Protein AF-A0A0L6WCE5-F1 (afdb_monomer_lite)

Foldseek 3Di:
DVVQVVVVVVLPPPDPPDDDDDFDDDVVWTFPWKFKFWAAFDADPLLWDWDQDPVPRDIDTFDDRGGAMWMWTATPVRWIKTKHQGRCQVSVVDKDQCVVVVVPVPDDPDPCRIGSMDIAGPVNCVVDDDGTDTPDTPTD

Sequence (140 aa):
MSVCMGLLREMYISTPETDRRVRLRHGKSLISDFGIAKGRATVQNQDKLAYFYLTDDTFKRGQDPNEHQWLYFTILSSMKMIFDVGMFTFNFCLYVNGQPYLENIYSVPFPLMSAPAFYVDTEMVRSTPKLTTTQGVLST

pLDDT: mean 74.95, std 10.62, range [48.19, 95.19]

Secondary structure (DSSP, 8-state):
-HHHHHHHHHHH---SSSS-----EETTEEEEEEEEEEEEE---GGG--EEEETTTTEEEE---GGGEEEEEEEETT--EEEEESSTTTTTTT-EEE-GGGGGG-TT-SS--SEEE-EEE-HHHHHHS---EEEEEEEE-

Radius of gyration: 16.93 Å; chains: 1; bounding box: 40×36×49 Å

Structure (mmCIF, N/CA/C/O backbone):
data_AF-A0A0L6WCE5-F1
#
_entry.id   AF-A0A0L6WCE5-F1
#
loop_
_atom_site.group_PDB
_atom_site.id
_atom_site.type_symbol
_atom_site.label_atom_id
_atom_site.label_alt_id
_atom_site.label_comp_id
_atom_site.label_asym_id
_atom_site.label_entity_id
_atom_site.label_seq_id
_atom_site.pdbx_PDB_ins_code
_atom_site.Cartn_x
_atom_site.Cartn_y
_atom_site.Cartn_z
_atom_site.occupancy
_atom_site.B_iso_or_equiv
_atom_site.auth_seq_id
_atom_site.auth_comp_id
_atom_site.auth_asym_id
_atom_site.auth_atom_id
_atom_site.pdbx_PDB_model_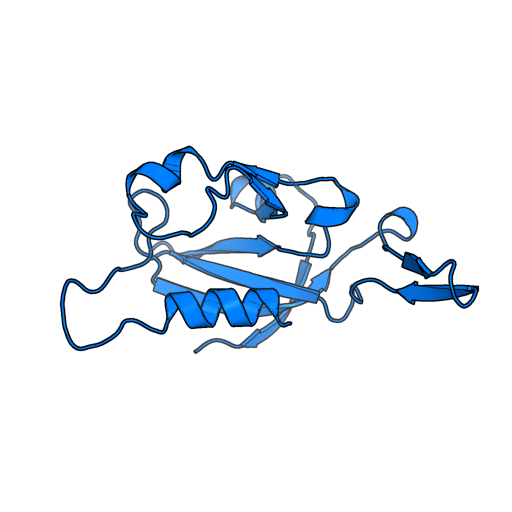num
ATOM 1 N N . MET A 1 1 ? 8.289 -1.724 -0.905 1.00 57.44 1 MET A N 1
ATOM 2 C CA . MET A 1 1 ? 8.826 -1.847 0.466 1.00 57.44 1 MET A CA 1
ATOM 3 C C . MET A 1 1 ? 8.913 -0.521 1.222 1.00 57.44 1 MET A C 1
ATOM 5 O O . MET A 1 1 ? 8.240 -0.410 2.236 1.00 57.44 1 MET A O 1
ATOM 9 N N . SER A 1 2 ? 9.666 0.490 0.767 1.00 65.12 2 SER A N 1
ATOM 10 C CA . SER A 1 2 ? 9.890 1.733 1.539 1.00 65.12 2 SER A CA 1
ATOM 11 C C . SER A 1 2 ? 8.617 2.525 1.876 1.00 65.12 2 SER A C 1
ATOM 13 O O . SER A 1 2 ? 8.498 3.008 2.995 1.00 65.12 2 SER A O 1
ATOM 15 N N . VAL A 1 3 ? 7.649 2.612 0.954 1.00 70.00 3 VAL A N 1
ATOM 16 C CA . VAL A 1 3 ? 6.405 3.384 1.158 1.00 70.00 3 VAL A CA 1
ATOM 17 C C . VAL A 1 3 ? 5.506 2.756 2.230 1.00 70.00 3 VAL A C 1
ATOM 19 O O . VAL A 1 3 ? 5.155 3.432 3.191 1.00 70.00 3 VAL A O 1
ATOM 22 N N . CYS A 1 4 ? 5.182 1.460 2.127 1.00 69.88 4 CYS A N 1
ATOM 23 C CA . CYS A 1 4 ? 4.352 0.781 3.133 1.00 69.88 4 CYS A CA 1
ATOM 24 C C . CYS A 1 4 ? 5.008 0.791 4.523 1.00 69.88 4 CYS A C 1
ATOM 26 O O . CYS A 1 4 ? 4.324 1.002 5.518 1.00 69.88 4 CYS A O 1
ATOM 28 N N . MET A 1 5 ? 6.333 0.605 4.589 1.00 70.19 5 MET A N 1
ATOM 29 C CA . MET A 1 5 ? 7.084 0.672 5.848 1.00 70.19 5 MET A CA 1
ATOM 30 C C . MET A 1 5 ? 7.102 2.084 6.439 1.00 70.19 5 MET A C 1
ATOM 32 O O . MET A 1 5 ? 6.958 2.230 7.648 1.00 70.19 5 MET A O 1
ATOM 36 N N . GLY A 1 6 ? 7.253 3.118 5.604 1.00 68.56 6 GLY A N 1
ATOM 37 C CA . GLY A 1 6 ? 7.165 4.512 6.037 1.00 68.56 6 GLY A CA 1
ATOM 38 C C . GLY A 1 6 ? 5.791 4.837 6.619 1.00 68.56 6 GLY A C 1
ATOM 39 O O . GLY A 1 6 ? 5.708 5.374 7.716 1.00 68.56 6 GLY A O 1
ATOM 40 N N . LEU A 1 7 ? 4.716 4.420 5.943 1.00 70.81 7 LEU A N 1
ATOM 41 C CA . LEU A 1 7 ? 3.347 4.620 6.425 1.00 70.81 7 LEU A CA 1
ATOM 42 C C . LEU A 1 7 ? 3.075 3.879 7.739 1.00 70.81 7 LEU A C 1
ATOM 44 O O . LEU A 1 7 ? 2.524 4.476 8.658 1.00 70.81 7 LEU A O 1
ATOM 48 N N . LEU A 1 8 ? 3.490 2.611 7.860 1.00 71.75 8 LEU A N 1
ATOM 49 C CA . LEU A 1 8 ? 3.364 1.891 9.129 1.00 71.75 8 LEU A CA 1
ATOM 50 C C . LEU A 1 8 ? 4.151 2.588 10.239 1.00 71.75 8 LEU A C 1
ATOM 52 O O . LEU A 1 8 ? 3.617 2.781 11.324 1.00 71.75 8 LEU A O 1
ATOM 56 N N . ARG A 1 9 ? 5.397 2.998 9.982 1.00 71.25 9 ARG A N 1
ATOM 57 C CA . ARG A 1 9 ? 6.215 3.706 10.972 1.00 71.25 9 ARG A CA 1
ATOM 58 C C . ARG A 1 9 ? 5.490 4.937 11.518 1.00 71.25 9 ARG A C 1
ATOM 60 O O . ARG A 1 9 ? 5.421 5.083 12.733 1.00 71.25 9 ARG A O 1
ATOM 67 N N . GLU A 1 10 ? 4.919 5.767 10.652 1.00 69.50 10 GLU A N 1
ATOM 68 C CA . GLU A 1 10 ? 4.147 6.940 11.085 1.00 69.50 10 GLU A CA 1
ATOM 69 C C . GLU A 1 10 ? 2.892 6.555 11.889 1.00 69.50 10 GLU A C 1
ATOM 71 O O . GLU A 1 10 ? 2.532 7.243 12.838 1.00 69.50 10 GLU A O 1
ATOM 76 N N . MET A 1 11 ? 2.246 5.425 11.578 1.00 69.56 11 MET A N 1
ATOM 77 C CA . MET A 1 11 ? 1.106 4.923 12.361 1.00 69.56 11 MET A CA 1
ATOM 78 C C . MET A 1 11 ? 1.504 4.398 13.751 1.00 69.56 11 MET A C 1
ATOM 80 O O . MET A 1 11 ? 0.697 4.473 14.677 1.00 69.56 11 MET A O 1
ATOM 84 N N . TYR A 1 12 ? 2.714 3.849 13.905 1.00 66.75 12 TYR A N 1
ATOM 85 C CA . TYR A 1 12 ? 3.182 3.241 15.159 1.00 66.75 12 TYR A CA 1
ATOM 86 C C . TYR A 1 12 ? 3.996 4.189 16.052 1.00 66.75 12 TYR A C 1
ATOM 88 O O . TYR A 1 12 ? 4.045 3.969 17.263 1.00 66.75 12 TYR A O 1
ATOM 96 N N . ILE A 1 13 ? 4.625 5.240 15.514 1.00 62.97 13 ILE A N 1
ATOM 97 C CA . ILE A 1 13 ? 5.341 6.242 16.320 1.00 62.97 13 ILE A CA 1
ATOM 98 C C . ILE A 1 13 ? 4.324 7.248 16.878 1.00 62.97 13 ILE A C 1
ATOM 100 O O . ILE A 1 13 ? 4.236 8.396 16.464 1.00 62.97 13 ILE A O 1
ATOM 104 N N . SER A 1 14 ? 3.537 6.810 17.860 1.00 52.78 14 SER A N 1
ATOM 105 C CA . SER A 1 14 ? 2.906 7.727 18.808 1.00 52.78 14 SER A CA 1
ATOM 106 C C . SER A 1 14 ? 3.955 8.107 19.854 1.00 52.78 14 SER A C 1
ATOM 108 O O . SER A 1 14 ? 4.365 7.252 20.643 1.00 52.78 14 SER A O 1
ATOM 110 N N . THR A 1 15 ? 4.428 9.353 19.860 1.00 51.91 15 THR A N 1
ATOM 111 C CA . THR A 1 15 ? 5.335 9.841 20.906 1.00 51.91 15 THR A CA 1
ATOM 112 C C . THR A 1 15 ? 4.629 9.804 22.273 1.00 51.91 15 THR A C 1
ATOM 114 O O . THR A 1 15 ? 3.465 10.189 22.375 1.00 51.91 15 THR A O 1
ATOM 117 N N . PRO A 1 16 ? 5.287 9.303 23.335 1.00 53.94 16 PRO A N 1
ATOM 118 C CA . PRO A 1 16 ? 4.633 9.048 24.620 1.00 53.94 16 PRO A CA 1
ATOM 119 C C . PRO A 1 16 ? 4.428 10.289 25.501 1.00 53.94 16 PRO A C 1
ATOM 121 O O . PRO A 1 16 ? 3.789 10.171 26.544 1.00 53.94 16 PRO A O 1
ATOM 124 N N . GLU A 1 17 ? 4.967 11.454 25.140 1.00 55.00 17 GLU A N 1
ATOM 125 C CA . GLU A 1 17 ? 5.156 12.526 26.126 1.00 55.00 17 GLU A CA 1
ATOM 126 C C . GLU A 1 17 ? 3.992 13.510 26.250 1.00 55.00 17 GLU A C 1
ATOM 128 O O . GLU A 1 17 ? 3.791 14.044 27.337 1.00 55.00 17 GLU A O 1
ATOM 133 N N . THR A 1 18 ? 3.154 13.692 25.230 1.00 53.69 18 THR A N 1
ATOM 134 C CA . THR A 1 18 ? 1.988 14.576 25.338 1.00 53.69 18 THR A CA 1
ATOM 135 C C . THR A 1 18 ? 0.886 14.182 24.355 1.00 53.69 18 THR A C 1
ATOM 137 O O . THR A 1 18 ? 1.063 14.182 23.146 1.00 53.69 18 THR A O 1
ATOM 140 N N . ASP A 1 19 ? -0.294 13.939 24.915 1.00 51.41 19 ASP A N 1
ATOM 141 C CA . ASP A 1 19 ? -1.596 14.061 24.261 1.00 51.41 19 ASP A CA 1
ATOM 142 C C . ASP A 1 19 ? -2.128 12.889 23.394 1.00 51.41 19 ASP A C 1
ATOM 144 O O . ASP A 1 19 ? -1.564 12.446 22.402 1.00 51.41 19 ASP A O 1
ATOM 148 N N . ARG A 1 20 ? -3.291 12.390 23.835 1.00 53.16 20 ARG A N 1
ATOM 149 C CA . ARG A 1 20 ? -4.288 11.540 23.156 1.00 53.16 20 ARG A CA 1
ATOM 150 C C . ARG A 1 20 ? -3.780 10.485 22.149 1.00 53.16 20 ARG A C 1
ATOM 152 O O . ARG A 1 20 ? -3.597 10.756 20.968 1.00 53.16 20 ARG A O 1
ATOM 159 N N . ARG A 1 21 ? -3.764 9.20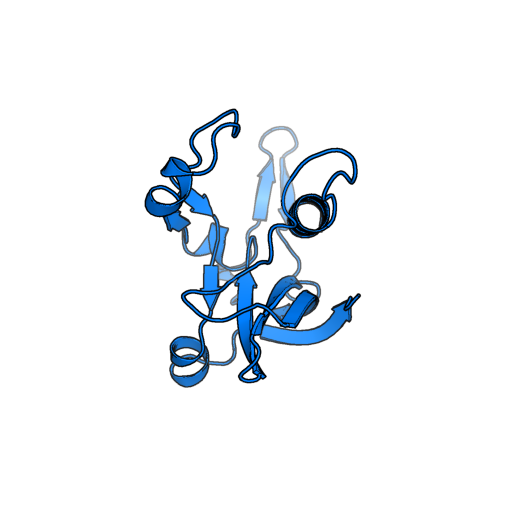6 22.568 1.00 55.50 21 ARG A N 1
ATOM 160 C CA . ARG A 1 21 ? -3.596 8.044 21.661 1.00 55.50 21 ARG A CA 1
ATOM 161 C C . ARG A 1 21 ? -4.599 8.103 20.500 1.00 55.50 21 ARG A C 1
ATOM 163 O O . ARG A 1 21 ? -5.784 7.802 20.680 1.00 55.50 21 ARG A O 1
ATOM 170 N N . VAL A 1 22 ? -4.118 8.451 19.310 1.00 61.94 22 VAL A N 1
ATOM 171 C CA . VAL A 1 22 ? -4.898 8.397 18.072 1.00 61.94 22 VAL A CA 1
ATOM 172 C C . VAL A 1 22 ? -5.123 6.925 17.739 1.00 61.94 22 VAL A C 1
ATOM 174 O O . VAL A 1 22 ? -4.186 6.173 17.492 1.00 61.94 22 VAL A O 1
ATOM 177 N N . ARG A 1 23 ? -6.382 6.480 17.782 1.00 69.81 23 ARG A N 1
ATOM 178 C CA . ARG A 1 23 ? -6.760 5.149 17.294 1.00 69.81 23 ARG A CA 1
ATOM 179 C C . ARG A 1 23 ? -7.196 5.273 15.847 1.00 69.81 23 ARG A C 1
ATOM 181 O O . ARG A 1 23 ? -8.088 6.071 15.562 1.00 69.81 23 ARG A O 1
ATOM 188 N N . LEU A 1 24 ? -6.622 4.453 14.972 1.00 75.06 24 LEU A N 1
ATOM 189 C CA . LEU A 1 24 ? -7.049 4.375 13.582 1.00 75.06 24 LEU A CA 1
ATOM 190 C C . LEU A 1 24 ? -8.514 3.918 13.499 1.00 75.06 24 LEU A C 1
ATOM 192 O O . LEU A 1 24 ? -8.958 3.015 14.220 1.00 75.06 24 LEU A O 1
ATOM 196 N N . ARG A 1 25 ? -9.279 4.570 12.622 1.00 76.75 25 ARG A N 1
ATOM 197 C CA . ARG A 1 25 ? -10.698 4.288 12.388 1.00 76.75 25 ARG A CA 1
ATOM 198 C C . ARG A 1 25 ? -10.983 4.246 10.901 1.00 76.75 25 ARG A C 1
ATOM 200 O O . ARG A 1 25 ? -10.384 4.989 10.133 1.00 76.75 25 ARG A O 1
ATOM 207 N N . HIS A 1 26 ? -11.956 3.429 10.530 1.00 78.50 26 HIS A N 1
ATOM 208 C CA . HIS A 1 26 ? -12.576 3.462 9.218 1.00 78.50 26 HIS A CA 1
ATOM 209 C C . HIS A 1 26 ? -14.051 3.835 9.387 1.00 78.50 26 HIS A C 1
ATOM 211 O O . HIS A 1 26 ? -14.842 3.070 9.951 1.00 78.50 26 HIS A O 1
ATOM 217 N N . GLY A 1 27 ? -14.411 5.052 8.975 1.00 78.00 27 GLY A N 1
ATOM 218 C CA . GLY A 1 27 ? -15.708 5.643 9.298 1.00 78.00 27 GLY A CA 1
ATOM 219 C C . GLY A 1 27 ? -15.942 5.679 10.814 1.00 78.00 27 GLY A C 1
ATOM 220 O O . GLY A 1 27 ? -15.186 6.296 11.563 1.00 78.00 27 GLY A O 1
ATOM 221 N N . LYS A 1 28 ? -16.988 4.989 11.282 1.00 78.31 28 LYS A N 1
ATOM 222 C CA . LYS A 1 28 ? -17.329 4.889 12.714 1.00 78.31 28 LYS A CA 1
ATOM 223 C C . LYS A 1 28 ? -16.686 3.685 13.421 1.00 78.31 28 LYS A C 1
ATOM 225 O O . LYS A 1 28 ? -16.787 3.583 14.642 1.00 78.31 28 LYS A O 1
ATOM 230 N N . SER A 1 29 ? -16.026 2.790 12.686 1.00 81.00 29 SER A N 1
ATOM 231 C CA . SER A 1 29 ? -15.479 1.536 13.214 1.00 81.00 29 SER A CA 1
ATOM 232 C C . SER A 1 29 ? -13.996 1.661 13.556 1.00 81.00 29 SER A C 1
ATOM 234 O O . SER A 1 29 ? -13.225 2.266 12.813 1.00 81.00 29 SER A O 1
ATOM 236 N N . LEU A 1 30 ? -13.578 1.068 14.678 1.00 82.75 30 LEU A N 1
ATOM 237 C CA . LEU A 1 30 ? -12.163 0.980 15.049 1.00 82.75 30 LEU A CA 1
ATOM 238 C C . LEU A 1 30 ? -11.449 -0.072 14.195 1.00 82.75 30 LEU A C 1
ATOM 240 O O . LEU A 1 30 ? -12.010 -1.143 13.941 1.00 82.75 30 LEU A O 1
ATOM 244 N N . ILE A 1 31 ? -10.208 0.224 13.812 1.00 84.44 31 ILE A N 1
ATOM 245 C CA . ILE A 1 31 ? -9.286 -0.767 13.252 1.00 84.44 31 ILE A CA 1
ATOM 246 C C . ILE A 1 31 ? -8.769 -1.627 14.412 1.00 84.44 31 ILE A C 1
ATOM 248 O O . ILE A 1 31 ? -8.265 -1.099 15.401 1.00 84.44 31 ILE A O 1
ATOM 252 N N . SER A 1 32 ? -8.966 -2.940 14.317 1.00 85.69 32 SER A N 1
ATOM 253 C CA . SER A 1 32 ? -8.549 -3.932 15.311 1.00 85.69 32 SER A CA 1
ATOM 254 C C . SER A 1 32 ? -7.181 -4.541 15.011 1.00 85.69 32 SER A C 1
ATOM 256 O O . SER A 1 32 ? -6.524 -5.004 15.933 1.00 85.69 32 SER A O 1
ATOM 258 N N . ASP A 1 33 ? -6.778 -4.561 13.741 1.00 84.94 33 ASP A N 1
ATOM 259 C CA . ASP A 1 33 ? -5.506 -5.115 13.266 1.00 84.94 33 ASP A CA 1
ATOM 260 C C . ASP A 1 33 ? -5.133 -4.446 11.933 1.00 84.94 33 ASP A C 1
ATOM 262 O O . ASP A 1 33 ? -6.014 -4.087 11.149 1.00 84.94 33 ASP A O 1
ATOM 266 N N . PHE A 1 34 ? -3.846 -4.235 11.686 1.00 86.81 34 PHE A N 1
ATOM 267 C CA . PHE A 1 34 ? -3.323 -3.687 10.440 1.00 86.81 34 PHE A CA 1
ATOM 268 C C . PHE A 1 34 ? -1.855 -4.074 10.269 1.00 86.81 34 PHE A C 1
ATOM 270 O O . PHE A 1 34 ? -1.160 -4.367 11.236 1.00 86.81 34 PHE A O 1
ATOM 277 N N . GLY A 1 35 ? -1.367 -4.059 9.032 1.00 86.81 35 GLY A N 1
ATOM 278 C CA . GLY A 1 35 ? 0.022 -4.414 8.763 1.00 86.81 35 GLY A CA 1
ATOM 279 C C . GLY A 1 35 ? 0.349 -4.462 7.280 1.00 86.81 35 GLY A C 1
ATOM 280 O O . GLY A 1 35 ? -0.402 -3.962 6.439 1.00 86.81 35 GLY A O 1
ATOM 281 N N . ILE A 1 36 ? 1.483 -5.084 6.956 1.00 87.50 36 ILE A N 1
ATOM 282 C CA . ILE A 1 36 ? 1.912 -5.307 5.573 1.00 87.50 36 ILE A CA 1
ATOM 283 C C . ILE A 1 36 ? 1.628 -6.754 5.194 1.00 87.50 36 ILE A C 1
ATOM 285 O O . ILE A 1 36 ? 2.075 -7.692 5.849 1.00 87.50 36 ILE A O 1
ATOM 289 N N . ALA A 1 37 ? 0.937 -6.942 4.080 1.00 88.44 37 ALA A N 1
ATOM 290 C CA . ALA A 1 37 ? 0.830 -8.233 3.425 1.00 88.44 37 ALA A CA 1
ATOM 291 C C . ALA A 1 37 ? 1.778 -8.285 2.221 1.00 88.44 37 ALA A C 1
ATOM 293 O O . ALA A 1 37 ? 1.999 -7.274 1.550 1.00 88.44 37 ALA A O 1
ATOM 294 N N . LYS A 1 38 ? 2.336 -9.472 1.957 1.00 88.19 38 LYS A N 1
ATOM 295 C CA . LYS A 1 38 ? 3.108 -9.779 0.747 1.00 88.19 38 LYS A CA 1
ATOM 296 C C . LYS A 1 38 ? 2.433 -10.924 -0.003 1.00 88.19 38 LYS A C 1
ATOM 298 O O . LYS A 1 38 ? 1.938 -11.889 0.591 1.00 88.19 38 LYS A O 1
A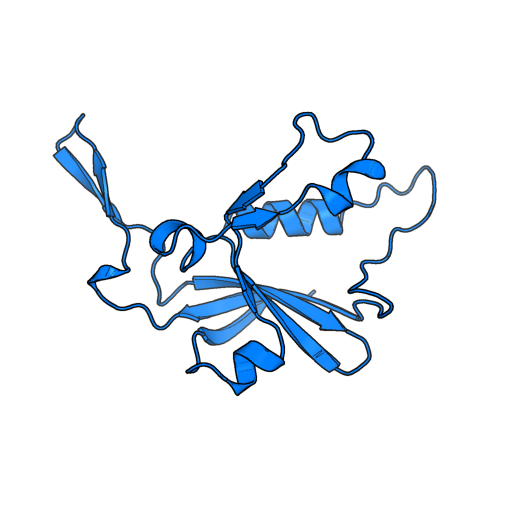TOM 303 N N . GLY A 1 39 ? 2.447 -10.852 -1.323 1.00 88.06 39 GLY A N 1
ATOM 304 C CA . GLY A 1 39 ? 2.027 -11.964 -2.154 1.00 88.06 39 GLY A CA 1
ATOM 305 C C . GLY A 1 39 ? 2.036 -11.623 -3.627 1.00 88.06 39 GLY A C 1
ATOM 306 O O . GLY A 1 39 ? 2.788 -10.767 -4.082 1.00 88.06 39 GLY A O 1
ATOM 307 N N . ARG A 1 40 ? 1.171 -12.308 -4.369 1.00 86.88 40 ARG A N 1
ATOM 308 C CA . ARG A 1 40 ? 1.093 -12.188 -5.818 1.00 86.88 40 ARG A CA 1
ATOM 309 C C . ARG A 1 40 ? -0.077 -11.304 -6.233 1.00 86.88 40 ARG A C 1
ATOM 311 O O . ARG A 1 40 ? -1.202 -11.543 -5.800 1.00 86.88 40 ARG A O 1
ATOM 318 N N . ALA A 1 41 ? 0.174 -10.332 -7.099 1.00 85.75 41 ALA A N 1
ATOM 319 C CA . ALA A 1 41 ? -0.840 -9.568 -7.811 1.00 85.75 41 ALA A CA 1
ATOM 320 C C . ALA A 1 41 ? -1.052 -10.149 -9.216 1.00 85.75 41 ALA A C 1
ATOM 322 O O . ALA A 1 41 ? -0.100 -10.540 -9.898 1.00 85.75 41 ALA A O 1
ATOM 323 N N . THR A 1 42 ? -2.306 -10.202 -9.657 1.00 84.44 42 THR A N 1
ATOM 324 C CA . THR A 1 42 ? -2.649 -10.585 -11.029 1.00 84.44 42 THR A CA 1
ATOM 325 C C . THR A 1 42 ? -2.534 -9.351 -11.915 1.00 84.44 42 THR A C 1
ATOM 327 O O . THR A 1 42 ? -3.405 -8.488 -11.891 1.00 84.44 42 THR A O 1
ATOM 330 N N . VAL A 1 43 ? -1.445 -9.264 -12.680 1.00 78.69 43 VAL A N 1
ATOM 331 C CA . VAL A 1 43 ? -1.113 -8.106 -13.523 1.00 78.69 43 VAL A CA 1
ATOM 332 C C . VAL A 1 43 ? -0.875 -8.591 -14.948 1.00 78.69 43 VAL A C 1
ATOM 334 O O . VAL A 1 43 ? -0.082 -9.516 -15.160 1.00 78.69 43 VAL A O 1
ATOM 337 N N . GLN A 1 44 ? -1.563 -7.995 -15.923 1.00 81.69 44 GLN A N 1
ATOM 338 C CA . GLN A 1 44 ? -1.353 -8.323 -17.331 1.00 81.69 44 GLN A CA 1
ATOM 339 C C . GLN A 1 44 ? -0.013 -7.760 -17.817 1.00 81.69 44 GLN A C 1
ATOM 341 O O . GLN A 1 44 ? 0.566 -6.874 -17.195 1.00 81.69 44 GLN A O 1
ATOM 346 N N . ASN A 1 45 ? 0.526 -8.271 -18.926 1.00 79.81 45 ASN A N 1
ATOM 347 C CA . ASN A 1 45 ? 1.836 -7.813 -19.405 1.00 79.81 45 ASN A CA 1
ATOM 348 C C . ASN A 1 45 ? 1.849 -6.320 -19.762 1.00 79.81 45 ASN A C 1
ATOM 350 O O . ASN A 1 45 ? 2.854 -5.666 -19.505 1.00 79.81 45 ASN A O 1
ATOM 354 N N . GLN A 1 46 ? 0.741 -5.788 -20.285 1.00 75.06 46 GLN A N 1
ATOM 355 C CA . GLN A 1 46 ? 0.588 -4.360 -20.571 1.00 75.06 46 GLN A CA 1
ATOM 356 C C . GLN A 1 46 ? 0.586 -3.475 -19.318 1.00 75.06 46 GLN A C 1
ATOM 358 O O . GLN A 1 46 ? 0.908 -2.299 -19.411 1.00 75.06 46 GLN A O 1
ATOM 363 N N . ASP A 1 47 ? 0.274 -4.052 -18.157 1.00 73.88 47 ASP A N 1
ATOM 364 C CA . ASP A 1 47 ? 0.147 -3.334 -16.890 1.00 73.88 47 ASP A CA 1
ATOM 365 C C . ASP A 1 47 ? 1.451 -3.356 -16.071 1.00 73.88 47 ASP A C 1
ATOM 367 O O . ASP A 1 47 ? 1.541 -2.787 -14.981 1.00 73.88 47 ASP A O 1
ATOM 371 N N . LYS A 1 48 ? 2.487 -4.041 -16.576 1.00 77.69 48 LYS A N 1
ATOM 372 C CA . LYS A 1 48 ? 3.808 -4.096 -15.946 1.00 77.69 48 LYS A CA 1
ATOM 373 C C . LYS A 1 48 ? 4.608 -2.867 -16.347 1.00 77.69 48 LYS A C 1
ATOM 375 O O . LYS A 1 48 ? 5.053 -2.743 -17.484 1.00 77.69 48 LYS A O 1
ATOM 380 N N . LEU A 1 49 ? 4.855 -1.991 -15.380 1.00 73.88 49 LEU A N 1
ATOM 381 C CA . LEU A 1 49 ? 5.668 -0.803 -15.605 1.00 73.88 49 LEU A CA 1
ATOM 382 C C . LEU A 1 49 ? 7.135 -1.167 -15.855 1.00 73.88 49 LEU A C 1
ATOM 384 O O . LEU A 1 49 ? 7.728 -1.980 -15.141 1.00 73.88 49 LEU A O 1
ATOM 388 N N . ALA A 1 50 ? 7.734 -0.508 -16.840 1.00 78.25 50 ALA A N 1
ATOM 389 C CA . ALA A 1 50 ? 9.171 -0.473 -17.058 1.00 78.25 50 ALA A CA 1
ATOM 390 C C . ALA A 1 50 ? 9.582 0.977 -17.327 1.00 78.25 50 ALA A C 1
ATOM 392 O O . ALA A 1 50 ? 8.997 1.652 -18.170 1.00 78.25 50 ALA A O 1
ATOM 393 N N . TYR A 1 51 ? 10.577 1.454 -16.592 1.00 77.38 51 TYR A N 1
ATOM 394 C CA . TYR A 1 51 ? 11.180 2.764 -16.789 1.00 77.38 51 TYR A CA 1
ATOM 395 C C . TYR A 1 51 ? 12.361 2.609 -17.738 1.00 77.38 51 TYR A C 1
ATOM 397 O O . TYR A 1 51 ? 13.223 1.765 -17.496 1.00 77.38 51 TYR A O 1
ATOM 405 N N . PHE A 1 52 ? 12.398 3.406 -18.802 1.00 80.88 52 PHE A N 1
ATOM 406 C CA . PHE A 1 52 ? 13.546 3.491 -19.698 1.00 80.88 52 PHE A CA 1
ATOM 407 C C . PHE A 1 52 ? 14.375 4.723 -19.339 1.00 80.88 52 PHE A C 1
ATOM 409 O O . PHE A 1 52 ? 13.861 5.844 -19.338 1.00 80.88 52 PHE A O 1
ATOM 416 N N . TYR A 1 53 ? 15.640 4.514 -18.994 1.00 83.44 53 TYR A N 1
ATOM 417 C CA . TYR A 1 53 ? 16.580 5.575 -18.676 1.00 83.44 53 TYR A CA 1
ATOM 418 C C . TYR A 1 53 ? 17.309 6.009 -19.946 1.00 83.44 53 TYR A C 1
ATOM 420 O O . TYR A 1 53 ? 18.146 5.290 -20.474 1.00 83.44 53 TYR A O 1
ATOM 428 N N . LEU A 1 54 ? 17.015 7.226 -20.410 1.00 91.31 54 LEU A N 1
ATOM 429 C CA . LEU A 1 54 ? 17.643 7.819 -21.601 1.00 91.31 54 LEU A CA 1
ATOM 430 C C . LEU A 1 54 ? 19.144 8.098 -21.431 1.00 91.31 54 LEU A C 1
ATOM 432 O O . LEU A 1 54 ? 19.838 8.380 -22.398 1.00 91.31 54 LEU A O 1
ATOM 436 N N . THR A 1 55 ? 19.635 8.104 -20.193 1.00 93.81 55 THR A N 1
ATOM 437 C CA . THR A 1 55 ? 21.024 8.443 -19.871 1.00 93.81 55 THR A CA 1
ATOM 438 C C . THR A 1 55 ? 21.998 7.308 -20.156 1.00 93.81 55 THR A C 1
ATOM 440 O O . THR A 1 55 ? 23.166 7.572 -20.420 1.00 93.81 55 THR A O 1
ATOM 443 N N . ASP A 1 56 ? 21.540 6.062 -20.053 1.00 95.19 56 ASP A N 1
ATOM 444 C CA . ASP A 1 56 ? 22.367 4.860 -20.189 1.00 95.19 56 ASP A CA 1
ATOM 445 C C . ASP A 1 56 ? 21.693 3.757 -21.025 1.00 95.19 56 ASP A C 1
ATOM 447 O O . ASP A 1 56 ? 22.184 2.631 -21.067 1.00 95.19 56 ASP A O 1
ATOM 451 N N . ASP A 1 57 ? 20.578 4.079 -21.688 1.00 92.25 57 ASP A N 1
ATOM 452 C CA . ASP A 1 57 ? 19.749 3.164 -22.476 1.00 92.25 57 ASP A CA 1
ATOM 453 C C . ASP A 1 57 ? 19.324 1.897 -21.709 1.00 92.25 57 ASP A C 1
ATOM 455 O O . ASP A 1 57 ? 19.123 0.823 -22.289 1.00 92.25 57 ASP A O 1
ATOM 459 N N . THR A 1 58 ? 19.157 1.998 -20.385 1.00 91.94 58 THR A N 1
ATOM 460 C CA . THR A 1 58 ? 18.755 0.860 -19.553 1.00 91.94 58 THR A CA 1
ATOM 461 C C . THR A 1 58 ? 17.265 0.842 -19.237 1.00 91.94 58 THR A C 1
ATOM 463 O O . THR A 1 58 ? 16.589 1.865 -19.128 1.00 91.94 58 THR A O 1
ATOM 466 N N . PHE A 1 59 ? 16.736 -0.365 -19.028 1.00 85.50 59 PHE A N 1
ATOM 467 C CA . PHE A 1 59 ? 15.394 -0.562 -18.491 1.00 85.50 59 PHE A CA 1
ATOM 468 C C . PHE A 1 59 ? 15.455 -0.929 -17.013 1.00 85.50 59 PHE A C 1
ATOM 470 O O . PHE A 1 59 ? 16.100 -1.905 -16.625 1.00 85.50 59 PHE A O 1
ATOM 477 N N . LYS A 1 60 ? 14.673 -0.232 -16.193 1.00 82.19 60 LYS A N 1
ATOM 478 C CA . LYS A 1 60 ? 14.369 -0.638 -14.824 1.00 82.19 60 LYS A CA 1
ATOM 479 C C . LYS A 1 60 ? 12.927 -1.077 -14.727 1.00 82.19 60 LYS A C 1
ATOM 481 O O . LYS A 1 60 ? 11.996 -0.308 -14.945 1.00 82.19 60 LYS A O 1
ATOM 486 N N . ARG A 1 61 ? 12.750 -2.346 -14.382 1.00 78.06 61 ARG A N 1
ATOM 487 C CA . ARG A 1 61 ? 11.429 -2.924 -14.151 1.00 78.06 61 ARG A CA 1
ATOM 488 C C . ARG A 1 61 ? 10.795 -2.271 -12.923 1.00 78.06 61 ARG A C 1
ATOM 490 O O . ARG A 1 61 ? 11.492 -1.935 -11.963 1.00 78.06 61 ARG A O 1
ATOM 497 N N . GLY A 1 62 ? 9.482 -2.081 -12.983 1.00 76.31 62 GLY A N 1
ATOM 498 C CA . GLY A 1 62 ? 8.661 -1.708 -11.840 1.00 76.31 62 GLY A CA 1
ATOM 499 C C . GLY A 1 62 ? 8.627 -2.818 -10.786 1.00 76.31 62 GLY A C 1
ATOM 500 O O . GLY A 1 62 ? 9.478 -3.707 -10.753 1.00 76.31 62 GLY A O 1
ATOM 501 N N . GLN A 1 63 ? 7.637 -2.768 -9.899 1.00 78.06 63 GLN A N 1
ATOM 502 C CA . GLN A 1 63 ? 7.472 -3.803 -8.878 1.00 78.06 63 GLN A CA 1
ATOM 503 C C . GLN A 1 63 ? 7.237 -5.184 -9.515 1.00 78.06 63 GLN A C 1
ATOM 505 O O . GLN A 1 63 ? 6.539 -5.294 -10.521 1.00 78.06 63 GLN A O 1
ATOM 510 N N . ASP A 1 64 ? 7.805 -6.240 -8.921 1.00 84.38 64 ASP A N 1
ATOM 511 C CA . ASP A 1 64 ? 7.525 -7.620 -9.331 1.00 84.38 64 ASP A CA 1
ATOM 512 C C . ASP A 1 64 ? 6.125 -8.023 -8.835 1.00 84.38 64 ASP A C 1
ATOM 514 O O . ASP A 1 64 ? 5.899 -8.044 -7.620 1.00 84.38 64 ASP A O 1
ATOM 518 N N . PRO A 1 65 ? 5.180 -8.377 -9.729 1.00 85.88 65 PRO A N 1
ATOM 519 C CA . PRO A 1 65 ? 3.849 -8.822 -9.332 1.00 85.88 65 PRO A CA 1
ATOM 520 C C . PRO A 1 65 ? 3.849 -10.047 -8.420 1.00 85.88 65 PRO A C 1
ATOM 522 O O . PRO A 1 65 ? 2.885 -10.240 -7.691 1.00 85.88 65 PRO A O 1
ATOM 525 N N . ASN A 1 66 ? 4.888 -10.885 -8.438 1.00 86.50 66 ASN A N 1
ATOM 526 C CA . ASN A 1 66 ? 4.976 -12.062 -7.568 1.00 86.50 66 ASN A CA 1
ATOM 527 C C . ASN A 1 66 ? 5.454 -11.730 -6.149 1.00 86.50 66 ASN A C 1
ATOM 529 O O . ASN A 1 66 ? 5.302 -12.551 -5.249 1.00 86.50 66 ASN A O 1
ATOM 533 N N . GLU A 1 67 ? 5.999 -10.531 -5.950 1.00 85.81 67 GLU A N 1
ATOM 534 C CA . GLU A 1 67 ? 6.520 -10.052 -4.672 1.00 85.81 67 GLU A CA 1
ATOM 535 C C . GLU A 1 67 ? 5.832 -8.761 -4.214 1.00 85.81 67 GLU A C 1
ATOM 537 O O . GLU A 1 67 ? 6.418 -7.927 -3.516 1.00 85.81 67 GLU A O 1
ATOM 542 N N . HIS A 1 68 ? 4.575 -8.586 -4.607 1.00 86.69 68 HIS A N 1
ATOM 543 C CA . HIS A 1 68 ? 3.821 -7.377 -4.334 1.00 86.69 68 HIS A CA 1
ATOM 544 C C . HIS A 1 68 ? 3.517 -7.210 -2.844 1.00 86.69 68 HIS A C 1
ATOM 546 O O . HIS A 1 68 ? 3.278 -8.186 -2.129 1.00 86.69 68 HIS A O 1
ATOM 552 N N . GLN A 1 69 ? 3.501 -5.961 -2.380 1.00 85.25 69 GLN A N 1
ATOM 553 C CA . GLN A 1 69 ? 3.224 -5.601 -0.994 1.00 85.25 69 GLN A CA 1
ATOM 554 C C . GLN A 1 69 ? 2.104 -4.569 -0.915 1.00 85.25 69 GLN A C 1
ATOM 556 O O . GLN A 1 69 ? 2.126 -3.568 -1.630 1.00 85.25 69 GLN A O 1
ATOM 561 N N . TRP A 1 70 ? 1.179 -4.767 0.018 1.00 87.38 70 TRP A N 1
ATOM 562 C CA . TRP A 1 70 ? 0.082 -3.841 0.295 1.00 87.38 70 TRP A CA 1
ATOM 563 C C . TRP A 1 70 ? -0.146 -3.709 1.797 1.00 87.38 70 TRP A C 1
ATOM 565 O O . TRP A 1 70 ? 0.269 -4.568 2.581 1.00 87.38 70 TRP A O 1
ATOM 575 N N . LEU A 1 71 ? -0.800 -2.624 2.201 1.00 87.62 71 LEU A N 1
ATOM 576 C CA . LEU A 1 71 ? -1.294 -2.486 3.563 1.00 87.62 71 LEU A CA 1
ATOM 577 C C . LEU A 1 71 ? -2.648 -3.179 3.671 1.00 87.62 71 LEU A C 1
ATOM 579 O O . LEU A 1 71 ? -3.477 -3.101 2.761 1.00 87.62 71 LEU A O 1
ATOM 583 N N . TYR A 1 72 ? -2.873 -3.863 4.782 1.00 88.31 72 TYR A N 1
ATOM 584 C CA . TYR A 1 72 ? -4.187 -4.384 5.124 1.00 88.31 72 TYR A CA 1
ATOM 585 C C . TYR A 1 72 ? -4.668 -3.743 6.419 1.00 88.31 72 TYR A C 1
ATOM 587 O O . TYR A 1 72 ? -3.877 -3.409 7.299 1.00 88.31 72 TYR A O 1
ATOM 595 N N . PHE A 1 73 ? -5.983 -3.620 6.529 1.00 88.19 73 PHE A N 1
ATOM 596 C CA . PHE A 1 73 ? -6.657 -3.164 7.731 1.00 88.19 73 PHE A CA 1
ATOM 597 C C . PHE A 1 73 ? -7.825 -4.093 8.018 1.00 88.19 73 PHE A C 1
ATOM 599 O O . PHE A 1 73 ? -8.579 -4.453 7.114 1.00 88.19 73 PHE A O 1
ATOM 606 N N . THR A 1 74 ? -8.003 -4.438 9.280 1.00 86.81 74 THR A N 1
ATOM 607 C CA . THR A 1 74 ? -9.131 -5.211 9.781 1.00 86.81 74 THR A CA 1
ATOM 608 C C . THR A 1 74 ? -9.874 -4.339 10.777 1.00 86.81 74 THR A C 1
ATOM 610 O O . THR A 1 74 ? -9.273 -3.817 11.713 1.00 86.81 74 THR A O 1
ATOM 613 N N . ILE A 1 75 ? -11.178 -4.158 10.589 1.00 85.19 75 ILE A N 1
ATOM 614 C CA . ILE A 1 75 ? -12.029 -3.513 11.599 1.00 85.19 75 ILE A CA 1
ATOM 615 C C . ILE A 1 75 ? -12.663 -4.551 12.527 1.00 85.19 75 ILE A C 1
ATOM 617 O O . ILE A 1 75 ? -12.708 -5.730 12.196 1.00 85.19 75 ILE A O 1
ATOM 621 N N . LEU A 1 76 ? -13.226 -4.111 13.659 1.00 80.38 76 LEU A N 1
ATOM 622 C CA . LEU A 1 76 ? -13.845 -4.996 14.664 1.00 80.38 76 LEU A CA 1
ATOM 623 C C . LEU A 1 76 ? -14.909 -5.966 14.116 1.00 80.38 76 LEU A C 1
ATOM 625 O O . LEU A 1 76 ? -15.074 -7.054 14.658 1.00 80.38 76 LEU A O 1
ATOM 629 N N . SER A 1 77 ? -15.611 -5.621 13.032 1.00 80.19 77 SER A N 1
ATOM 630 C CA . SER A 1 77 ? -16.541 -6.544 12.358 1.00 80.19 77 SER A CA 1
ATOM 631 C C . SER A 1 77 ? -15.841 -7.632 11.528 1.00 80.19 77 SER A C 1
ATOM 633 O O . SER A 1 77 ? -16.495 -8.342 10.771 1.00 80.19 77 SER A O 1
ATOM 635 N N . SER A 1 78 ? -14.514 -7.757 11.641 1.00 74.50 78 SER A N 1
ATOM 636 C CA . SER A 1 78 ? -13.645 -8.634 10.846 1.00 74.50 78 SER A CA 1
ATOM 637 C C . SER A 1 78 ? -13.640 -8.331 9.343 1.00 74.50 78 SER A C 1
ATOM 639 O O . SER A 1 78 ? -13.138 -9.121 8.543 1.00 74.50 78 SER A O 1
ATOM 641 N N . MET A 1 79 ? -14.162 -7.169 8.939 1.00 78.12 79 MET A N 1
ATOM 642 C CA . MET A 1 79 ? -14.054 -6.700 7.564 1.00 78.12 79 MET A CA 1
ATOM 643 C C . MET A 1 79 ? -12.605 -6.304 7.266 1.00 78.12 79 MET A C 1
ATOM 645 O O . MET A 1 79 ? -12.027 -5.465 7.961 1.00 78.12 79 MET A O 1
ATOM 649 N N . LYS A 1 80 ? -12.046 -6.914 6.215 1.00 81.12 80 LYS A N 1
ATOM 650 C CA . LYS A 1 80 ? -10.696 -6.650 5.715 1.00 81.12 80 LYS A CA 1
ATOM 651 C C . LYS A 1 80 ? -10.742 -5.669 4.555 1.00 81.12 80 LYS A C 1
ATOM 653 O O . LYS A 1 80 ? -11.542 -5.830 3.639 1.00 81.12 80 LYS A O 1
ATOM 658 N N . MET A 1 81 ? -9.859 -4.688 4.605 1.00 83.94 81 MET A N 1
ATOM 659 C CA . MET A 1 81 ? -9.677 -3.663 3.586 1.00 83.94 81 MET A CA 1
ATOM 660 C C . MET A 1 81 ? -8.224 -3.700 3.129 1.00 83.94 81 MET A C 1
ATOM 662 O O . MET A 1 81 ? -7.325 -3.936 3.942 1.00 83.94 81 MET A O 1
ATOM 666 N N . ILE A 1 82 ? -7.997 -3.483 1.837 1.00 86.69 82 ILE A N 1
ATOM 667 C CA . ILE A 1 82 ? -6.656 -3.465 1.248 1.00 86.69 82 ILE A CA 1
ATOM 668 C C . ILE A 1 82 ? -6.364 -2.061 0.744 1.00 86.69 82 ILE A C 1
ATOM 670 O O . ILE A 1 82 ? -7.205 -1.428 0.108 1.00 86.69 82 ILE A O 1
ATOM 674 N N . PHE A 1 83 ? -5.155 -1.594 1.022 1.00 84.62 83 PHE A N 1
ATOM 675 C CA . PHE A 1 83 ? -4.640 -0.336 0.521 1.00 84.62 83 PHE A CA 1
ATOM 676 C C . PHE A 1 83 ? -3.334 -0.589 -0.230 1.00 84.62 83 PHE A C 1
ATOM 678 O O . PHE A 1 83 ? -2.307 -0.960 0.346 1.00 84.62 83 PHE A O 1
ATOM 685 N N . ASP A 1 84 ? -3.409 -0.422 -1.542 1.00 83.12 84 ASP A N 1
ATOM 686 C CA . ASP A 1 84 ? -2.320 -0.603 -2.488 1.00 83.12 84 ASP A CA 1
ATOM 687 C C . ASP A 1 84 ? -1.716 0.759 -2.842 1.00 83.12 84 ASP A C 1
ATOM 689 O O . ASP A 1 84 ? -2.435 1.713 -3.127 1.00 83.12 84 ASP A O 1
ATOM 693 N N . VAL A 1 85 ? -0.389 0.858 -2.809 1.00 73.81 85 VAL A N 1
ATOM 694 C CA . VAL A 1 85 ? 0.366 2.096 -3.081 1.00 73.81 85 VAL A CA 1
ATOM 695 C C . VAL A 1 85 ? 1.369 1.921 -4.224 1.00 73.81 85 VAL A C 1
ATOM 697 O O . VAL A 1 85 ? 2.350 2.659 -4.308 1.00 73.81 85 VAL A O 1
ATOM 700 N N . GLY A 1 86 ? 1.184 0.917 -5.085 1.00 75.12 86 GLY A N 1
ATOM 701 C CA . GLY A 1 86 ? 2.150 0.621 -6.140 1.00 75.12 86 GLY A CA 1
ATOM 702 C C . GLY A 1 86 ? 1.554 0.011 -7.399 1.00 75.12 86 GLY A C 1
ATOM 703 O O . GLY A 1 86 ? 1.462 0.674 -8.429 1.00 75.12 86 GLY A O 1
ATOM 704 N N . MET A 1 87 ? 1.223 -1.275 -7.355 1.00 76.19 87 MET A N 1
ATOM 705 C CA . MET A 1 87 ? 1.093 -2.084 -8.569 1.00 76.19 87 MET A CA 1
ATOM 706 C C . MET A 1 87 ? -0.007 -1.574 -9.505 1.00 76.19 87 MET A C 1
ATOM 708 O O . MET A 1 87 ? 0.200 -1.464 -10.710 1.00 76.19 87 MET A O 1
ATOM 712 N N . PHE A 1 88 ? -1.162 -1.214 -8.946 1.00 70.88 88 PHE A N 1
ATOM 713 C CA . PHE A 1 88 ? -2.301 -0.722 -9.723 1.00 70.88 88 PHE A CA 1
ATOM 714 C C . PHE A 1 88 ? -2.326 0.805 -9.838 1.00 70.88 88 PHE A C 1
ATOM 716 O O . PHE A 1 88 ? -2.865 1.347 -10.799 1.00 70.88 88 PHE A O 1
ATOM 723 N N . THR A 1 89 ? -1.727 1.514 -8.883 1.00 67.38 89 THR A N 1
ATOM 724 C CA . THR A 1 89 ? -1.871 2.968 -8.746 1.00 67.38 89 THR A CA 1
ATOM 725 C C . THR A 1 89 ? -1.200 3.738 -9.865 1.00 67.38 89 THR A C 1
ATOM 727 O O . THR A 1 89 ? -1.787 4.667 -10.413 1.00 67.38 89 THR A O 1
ATOM 730 N N . PHE A 1 90 ? 0.004 3.322 -10.248 1.00 67.38 90 PHE A N 1
ATOM 731 C CA . PHE A 1 90 ? 0.749 3.985 -11.310 1.00 67.38 90 PHE A CA 1
ATOM 732 C C . PHE A 1 90 ? 0.237 3.618 -12.703 1.00 67.38 90 PHE A C 1
ATOM 734 O O . PHE A 1 90 ? 0.203 4.479 -13.576 1.00 67.38 90 PHE A O 1
ATOM 741 N N . ASN A 1 91 ? -0.189 2.370 -12.910 1.00 67.56 91 ASN A N 1
ATOM 742 C CA . ASN A 1 91 ? -0.632 1.911 -14.223 1.00 67.56 91 ASN A CA 1
ATOM 743 C C . ASN A 1 91 ? -2.030 2.431 -14.600 1.00 67.56 91 ASN A C 1
ATOM 745 O O . ASN A 1 91 ? -2.257 2.840 -15.731 1.00 67.56 91 ASN A O 1
ATOM 749 N N . PHE A 1 92 ? -2.960 2.466 -13.641 1.00 71.00 92 PHE A N 1
ATOM 750 C CA . PHE A 1 92 ? -4.332 2.936 -13.871 1.00 71.00 92 PHE A CA 1
ATOM 751 C C . PHE A 1 92 ? -4.539 4.410 -13.498 1.00 71.00 92 PHE A C 1
ATOM 753 O O . PHE A 1 92 ? -5.678 4.873 -13.471 1.00 71.00 92 PHE A O 1
ATOM 760 N N . CYS A 1 93 ? -3.462 5.140 -13.181 1.00 70.69 93 CYS A N 1
ATOM 761 C CA . CYS A 1 93 ? -3.525 6.516 -12.680 1.00 70.69 93 CYS A CA 1
ATOM 762 C C . CYS A 1 93 ? -4.545 6.664 -11.534 1.00 70.69 93 CYS A C 1
ATOM 764 O O . CYS A 1 93 ? -5.366 7.581 -11.534 1.00 70.69 93 CYS A O 1
ATOM 766 N N . LEU A 1 94 ? -4.529 5.729 -10.578 1.00 79.81 94 LEU A N 1
ATOM 767 C CA . LEU A 1 94 ? -5.472 5.727 -9.462 1.00 79.81 94 LEU A CA 1
ATOM 768 C C . LEU A 1 94 ? -4.936 6.611 -8.346 1.00 79.81 94 LEU A C 1
ATOM 770 O O . LEU A 1 94 ? -3.839 6.395 -7.820 1.00 79.81 94 LEU A O 1
ATOM 774 N N . TYR A 1 95 ? -5.750 7.592 -7.977 1.00 78.44 95 TYR A N 1
ATOM 775 C CA . TYR A 1 95 ? -5.469 8.533 -6.910 1.00 78.44 95 TYR A CA 1
ATOM 776 C C . TYR A 1 95 ? -6.625 8.545 -5.923 1.00 78.44 95 TYR A C 1
ATOM 778 O O . TYR A 1 95 ? -7.794 8.498 -6.307 1.00 78.44 95 TYR A O 1
ATOM 786 N N . VAL A 1 96 ? -6.295 8.669 -4.643 1.00 78.06 96 VAL A N 1
ATOM 787 C CA . VAL A 1 96 ? -7.277 8.980 -3.603 1.00 78.06 96 VAL A CA 1
ATOM 788 C C . VAL A 1 96 ? -7.263 10.476 -3.330 1.00 78.06 96 VAL A C 1
ATOM 790 O O . VAL A 1 96 ? -6.197 11.093 -3.288 1.00 78.06 96 VAL A O 1
ATOM 793 N N . ASN A 1 97 ? -8.447 11.058 -3.139 1.00 77.50 97 ASN A N 1
ATOM 794 C CA . ASN A 1 97 ? -8.582 12.446 -2.719 1.00 77.50 97 ASN A CA 1
ATOM 795 C C . ASN A 1 97 ? -8.346 12.547 -1.204 1.00 77.50 97 ASN A C 1
ATOM 797 O O . ASN A 1 97 ? -9.124 12.016 -0.410 1.00 77.50 97 ASN A O 1
ATOM 801 N N . GLY A 1 98 ? -7.267 13.227 -0.817 1.00 74.75 98 GLY A N 1
ATOM 802 C CA . GLY A 1 98 ? -6.909 13.469 0.579 1.00 74.75 98 GLY A CA 1
ATOM 803 C C . GLY A 1 98 ? -7.575 14.709 1.178 1.00 74.75 98 GLY A C 1
ATOM 804 O O . GLY A 1 98 ? -7.616 14.836 2.399 1.00 74.75 98 GLY A O 1
ATOM 805 N N . GLN A 1 99 ? -8.126 15.603 0.347 1.00 74.38 99 GLN A N 1
ATOM 806 C CA . GLN A 1 99 ? -8.619 16.924 0.749 1.00 74.38 99 GLN A CA 1
ATOM 807 C C . GL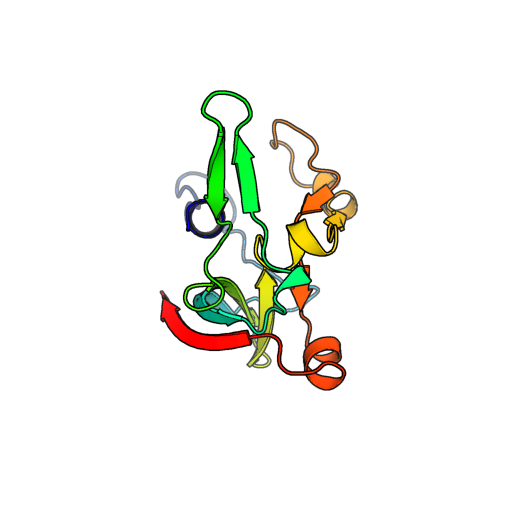N A 1 99 ? -9.592 16.910 1.944 1.00 74.38 99 GLN A C 1
ATOM 809 O O . GLN A 1 99 ? -9.373 17.708 2.856 1.00 74.38 99 GLN A O 1
ATOM 814 N N . PRO A 1 100 ? -10.588 16.001 2.031 1.00 74.56 100 PRO A N 1
ATOM 815 C CA . PRO A 1 100 ? -11.518 15.966 3.167 1.00 74.56 100 PRO A CA 1
ATOM 816 C C . PRO A 1 100 ? -10.861 15.661 4.522 1.00 74.56 100 PRO A C 1
ATOM 818 O O . PRO A 1 100 ? -11.485 15.829 5.565 1.00 74.56 100 PRO A O 1
ATOM 821 N N . TYR A 1 101 ? -9.616 15.180 4.520 1.00 69.88 101 TYR A N 1
ATOM 822 C CA . TYR A 1 101 ? -8.889 14.771 5.719 1.00 69.88 101 TYR A CA 1
ATOM 823 C C . TYR A 1 101 ? -7.803 15.775 6.137 1.00 69.88 101 TYR A C 1
ATOM 825 O O . TYR A 1 101 ? -7.209 15.609 7.199 1.00 69.88 101 TYR A O 1
ATOM 833 N N . LEU A 1 102 ? -7.553 16.825 5.342 1.00 67.00 102 LEU A N 1
ATOM 834 C CA . LEU A 1 102 ? -6.494 17.810 5.602 1.00 67.00 102 LEU A CA 1
ATOM 835 C C . LEU A 1 102 ? -6.872 18.843 6.675 1.00 67.00 102 LEU A C 1
ATOM 837 O O . LEU A 1 102 ? -5.984 19.402 7.311 1.00 67.00 102 LEU A O 1
ATOM 841 N N . GLU A 1 103 ? -8.165 19.064 6.927 1.00 63.22 103 GLU A N 1
ATOM 842 C CA . GLU A 1 103 ? -8.653 20.089 7.868 1.00 63.22 103 GLU A CA 1
ATOM 843 C C . GLU A 1 103 ? -8.201 19.857 9.321 1.00 63.22 103 GLU A C 1
ATOM 845 O O . GLU A 1 103 ? -8.128 20.800 10.102 1.00 63.22 103 GLU A O 1
ATOM 850 N N . ASN A 1 104 ? -7.862 18.613 9.679 1.00 59.69 104 ASN A N 1
ATOM 851 C CA . ASN A 1 104 ? -7.470 18.223 11.038 1.00 59.69 104 ASN A CA 1
ATOM 852 C C . ASN A 1 104 ? -5.984 17.839 11.172 1.00 59.69 104 ASN A C 1
ATOM 854 O O . ASN A 1 104 ? -5.558 17.428 12.252 1.00 59.69 104 ASN A O 1
ATOM 858 N N . ILE A 1 105 ? -5.189 17.941 10.100 1.00 61.19 105 ILE A N 1
ATOM 859 C CA . ILE A 1 105 ? -3.768 17.563 10.094 1.00 61.19 105 ILE A CA 1
ATOM 860 C C . ILE A 1 105 ? -2.939 18.844 9.966 1.00 61.19 105 ILE A C 1
ATOM 862 O O . ILE A 1 105 ? -2.520 19.238 8.883 1.00 61.19 105 ILE A O 1
ATOM 866 N N . TYR A 1 106 ? -2.709 19.509 11.099 1.00 52.31 106 TYR A N 1
ATOM 867 C CA . TYR A 1 106 ? -2.074 20.833 11.182 1.00 52.31 106 TYR A CA 1
ATOM 868 C C . TYR A 1 106 ? -0.572 20.886 10.825 1.00 52.31 106 TYR A C 1
ATOM 870 O O . TYR A 1 106 ? 0.058 21.925 10.999 1.00 52.31 106 TYR A O 1
ATOM 878 N N . SER A 1 107 ? 0.038 19.803 10.340 1.00 55.00 107 SER A N 1
ATOM 879 C CA . SER A 1 107 ? 1.504 19.702 10.264 1.00 55.00 107 SER A CA 1
ATOM 880 C C . SER A 1 107 ? 2.054 18.879 9.096 1.00 55.00 107 SER A C 1
ATOM 882 O O . SER A 1 107 ? 3.212 18.466 9.135 1.00 55.00 107 SER A O 1
ATOM 884 N N . VAL A 1 108 ? 1.285 18.665 8.022 1.00 55.22 108 VAL A N 1
ATOM 885 C CA . VAL A 1 108 ? 1.875 18.146 6.776 1.00 55.22 108 VAL A CA 1
ATOM 886 C C . VAL A 1 108 ? 2.507 19.297 5.977 1.00 55.22 108 VAL A C 1
ATOM 888 O O . VAL A 1 108 ? 1.801 20.243 5.633 1.00 55.22 108 VAL A O 1
ATOM 891 N N . PRO A 1 109 ? 3.817 19.239 5.652 1.00 54.50 109 PRO A N 1
ATOM 892 C CA . PRO A 1 109 ? 4.544 20.333 4.991 1.00 54.50 109 PRO A CA 1
ATOM 893 C C . PRO A 1 109 ? 4.028 20.657 3.582 1.00 54.50 109 PRO A C 1
ATOM 895 O O . PRO A 1 109 ? 4.349 21.708 3.034 1.00 54.50 109 PRO A O 1
ATOM 898 N N . PHE A 1 110 ? 3.206 19.775 3.009 1.00 57.06 110 PHE A N 1
ATOM 899 C CA . PHE A 1 110 ? 2.524 19.980 1.741 1.00 57.06 110 PHE A CA 1
ATOM 900 C C . PHE A 1 110 ? 1.095 19.435 1.852 1.00 57.06 110 PHE A C 1
ATOM 902 O O . PHE A 1 110 ? 0.924 18.308 2.328 1.00 57.06 110 PHE A O 1
ATOM 909 N N . PRO A 1 111 ? 0.063 20.175 1.406 1.00 56.25 111 PRO A N 1
ATOM 910 C CA . PRO A 1 111 ? -1.281 19.630 1.304 1.00 56.25 111 PRO A CA 1
ATOM 911 C C . PRO A 1 111 ? -1.274 18.519 0.249 1.00 56.25 111 PRO A C 1
ATOM 913 O O . PRO A 1 111 ? -1.274 18.779 -0.955 1.00 56.25 111 PRO A O 1
ATOM 916 N N . LEU A 1 112 ? -1.247 17.263 0.699 1.00 62.78 112 LEU A N 1
ATOM 917 C CA . LEU 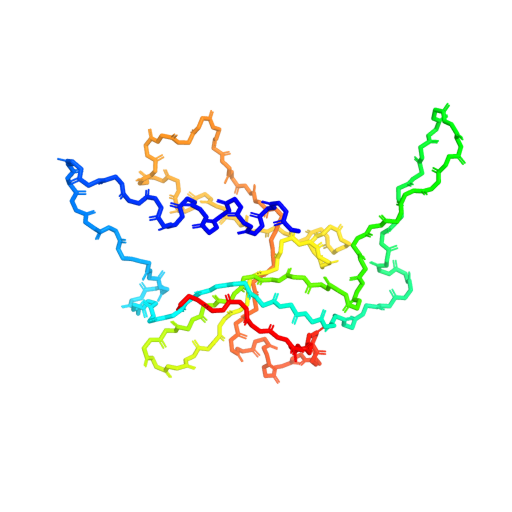A 1 112 ? -1.405 16.094 -0.163 1.00 62.78 112 LEU A CA 1
ATOM 918 C C . LEU A 1 112 ? -2.881 15.992 -0.567 1.00 62.78 112 LEU A C 1
ATOM 920 O O . LEU A 1 112 ? -3.646 15.194 -0.034 1.00 62.78 112 LEU A O 1
ATOM 924 N N . MET A 1 113 ? -3.291 16.860 -1.496 1.00 70.19 113 MET A N 1
ATOM 925 C CA . MET A 1 113 ? -4.648 16.884 -2.056 1.00 70.19 113 MET A CA 1
ATOM 926 C C . MET A 1 113 ? -4.985 15.558 -2.745 1.00 70.19 113 MET A C 1
ATOM 928 O O . MET A 1 113 ? -6.132 15.121 -2.735 1.00 70.19 113 MET A O 1
ATOM 932 N N . SER A 1 114 ? -3.975 14.889 -3.300 1.00 73.12 114 SER A N 1
ATOM 933 C CA . SER A 1 114 ? -4.096 13.542 -3.839 1.00 73.12 114 SER A CA 1
ATOM 934 C C . SER A 1 114 ? -2.851 12.714 -3.542 1.00 73.12 114 SER A C 1
ATOM 936 O O . SER A 1 114 ? -1.749 13.249 -3.407 1.00 73.12 114 SER A O 1
ATOM 938 N N . ALA A 1 115 ? -3.034 11.401 -3.439 1.00 75.69 115 ALA A N 1
ATOM 939 C CA . ALA A 1 115 ? -1.943 10.442 -3.327 1.00 75.69 115 ALA A CA 1
ATOM 940 C C . ALA A 1 115 ? -2.206 9.254 -4.263 1.00 75.69 115 ALA A C 1
ATOM 942 O O . ALA A 1 115 ? -3.361 8.828 -4.366 1.00 75.69 115 ALA A O 1
ATOM 943 N N . PRO A 1 116 ? -1.176 8.713 -4.943 1.00 74.81 116 PRO A N 1
ATOM 944 C CA . PRO A 1 116 ? -1.325 7.514 -5.757 1.00 74.81 116 PRO A CA 1
ATOM 945 C C . PRO A 1 116 ? -1.591 6.325 -4.833 1.00 74.81 116 PRO A C 1
ATOM 947 O O . PRO A 1 116 ? -0.687 5.808 -4.173 1.00 74.81 116 PRO A O 1
ATOM 950 N N . ALA A 1 117 ? -2.853 5.928 -4.749 1.00 80.00 117 ALA A N 1
ATOM 951 C CA . ALA A 1 117 ? -3.312 4.860 -3.882 1.00 80.00 117 ALA A CA 1
ATOM 952 C C . ALA A 1 117 ? -4.573 4.219 -4.453 1.00 80.00 117 ALA A C 1
ATOM 954 O O . ALA A 1 117 ? -5.371 4.867 -5.131 1.00 80.00 117 ALA A O 1
ATOM 955 N N . PHE A 1 118 ? -4.747 2.937 -4.167 1.00 81.94 118 PHE A N 1
ATOM 956 C CA . PHE A 1 118 ? -5.912 2.177 -4.563 1.00 81.94 118 PHE A CA 1
ATOM 957 C C . PHE A 1 118 ? -6.459 1.435 -3.355 1.00 81.94 118 PHE A C 1
ATOM 959 O O . PHE A 1 118 ? -5.772 0.643 -2.709 1.00 81.94 118 PHE A O 1
ATOM 966 N N . TYR A 1 119 ? -7.705 1.749 -3.032 1.00 81.69 119 TYR A N 1
ATOM 967 C CA . TYR A 1 119 ? -8.402 1.216 -1.880 1.00 81.69 119 TYR A CA 1
ATOM 968 C C . TYR A 1 119 ? -9.424 0.185 -2.349 1.00 81.69 119 TYR A C 1
ATOM 970 O O . TYR A 1 119 ? -10.261 0.476 -3.199 1.00 81.69 119 TYR A O 1
ATOM 978 N N . VAL A 1 120 ? -9.329 -1.023 -1.802 1.00 80.31 120 VAL A N 1
ATOM 979 C CA . VAL A 1 120 ? -10.235 -2.131 -2.104 1.00 80.31 120 VAL A CA 1
ATOM 980 C C . VAL A 1 120 ? -11.110 -2.369 -0.878 1.00 80.31 120 VAL A C 1
ATOM 982 O O . VAL A 1 120 ? -10.622 -2.807 0.172 1.00 80.31 120 VAL A O 1
ATOM 985 N N . ASP A 1 121 ? -12.402 -2.087 -1.024 1.00 78.81 121 ASP A N 1
ATOM 986 C CA . ASP A 1 121 ? -13.418 -2.367 -0.014 1.00 78.81 121 ASP A CA 1
ATOM 987 C C . ASP A 1 121 ? -14.109 -3.722 -0.238 1.00 78.81 121 ASP A C 1
ATOM 989 O O . ASP A 1 121 ? -13.795 -4.489 -1.151 1.00 78.81 121 ASP A O 1
ATOM 993 N N . THR A 1 122 ? -15.064 -4.039 0.633 1.00 73.62 122 THR A N 1
ATOM 994 C CA . THR A 1 122 ? -15.802 -5.303 0.563 1.00 73.62 122 THR A CA 1
ATOM 995 C C . THR A 1 122 ? -16.710 -5.424 -0.646 1.00 73.62 122 THR A C 1
ATOM 997 O O . THR A 1 122 ? -16.935 -6.545 -1.103 1.00 73.62 122 THR A O 1
ATOM 1000 N N . GLU A 1 123 ? -17.245 -4.321 -1.155 1.00 78.00 123 GLU A N 1
ATOM 1001 C CA . GLU A 1 123 ? -18.098 -4.337 -2.336 1.00 78.00 123 GLU A CA 1
ATOM 1002 C C . GLU A 1 123 ? -17.259 -4.645 -3.572 1.00 78.00 123 GLU A C 1
ATOM 1004 O O . GLU A 1 123 ? -17.592 -5.547 -4.339 1.00 78.00 123 GLU A O 1
ATOM 1009 N N . MET A 1 124 ? -16.106 -3.995 -3.693 1.00 76.81 124 MET A N 1
ATOM 1010 C CA . MET A 1 124 ? -15.169 -4.205 -4.781 1.00 76.81 124 MET A CA 1
ATOM 1011 C C . MET A 1 124 ? -14.585 -5.620 -4.758 1.00 76.81 124 MET A C 1
ATOM 1013 O O . MET A 1 124 ? -14.519 -6.266 -5.800 1.00 76.81 124 MET A O 1
ATOM 1017 N N . VAL A 1 125 ? -14.242 -6.168 -3.583 1.00 77.56 125 VAL A N 1
ATOM 1018 C CA . VAL A 1 125 ? -13.830 -7.584 -3.461 1.00 77.56 125 VAL A CA 1
ATOM 1019 C C . VAL A 1 125 ? -14.922 -8.541 -3.951 1.00 77.56 125 VAL A C 1
ATOM 1021 O O . VAL A 1 125 ? -14.607 -9.598 -4.494 1.00 77.56 125 VAL A O 1
ATOM 1024 N N . ARG A 1 126 ? -16.203 -8.203 -3.753 1.00 77.81 126 ARG A N 1
ATOM 1025 C CA . ARG A 1 126 ? -17.330 -9.039 -4.196 1.00 77.81 126 ARG A CA 1
ATOM 1026 C C . ARG A 1 126 ? -17.607 -8.916 -5.691 1.00 77.81 126 ARG A C 1
ATOM 1028 O O . ARG A 1 126 ? -18.019 -9.901 -6.296 1.00 77.81 126 ARG A O 1
ATOM 1035 N N . SER A 1 127 ? -17.429 -7.730 -6.266 1.00 81.25 127 SER A N 1
ATOM 1036 C CA . SER A 1 127 ? -17.812 -7.429 -7.648 1.00 81.25 127 SER A CA 1
ATOM 1037 C C . SER A 1 127 ? -16.673 -7.577 -8.660 1.00 81.25 127 SER A C 1
ATOM 1039 O O . SER A 1 127 ? -16.941 -7.641 -9.859 1.00 81.25 127 SER A O 1
ATOM 1041 N N . THR A 1 128 ? -15.416 -7.664 -8.209 1.00 71.69 128 THR A N 1
ATOM 1042 C CA . THR A 1 128 ? -14.240 -7.745 -9.090 1.00 71.69 128 THR A CA 1
ATOM 1043 C C . THR A 1 128 ? -13.508 -9.090 -9.005 1.00 71.69 128 THR A C 1
ATOM 1045 O O . THR A 1 128 ? -13.509 -9.745 -7.958 1.00 71.69 128 THR A O 1
ATOM 1048 N N . PRO A 1 129 ? -12.855 -9.535 -10.099 1.00 76.69 129 PRO A N 1
ATOM 1049 C CA . PRO A 1 129 ? -11.959 -10.683 -10.059 1.00 76.69 129 PRO A CA 1
ATOM 1050 C C . PRO A 1 129 ? -10.854 -10.495 -9.020 1.00 76.69 129 PRO A C 1
ATOM 1052 O O . PRO A 1 129 ? -10.378 -9.388 -8.780 1.00 76.69 129 PRO A O 1
ATOM 1055 N N . LYS A 1 130 ? -10.399 -11.600 -8.430 1.00 75.38 130 LYS A N 1
ATOM 1056 C CA . LYS A 1 130 ? -9.406 -11.574 -7.354 1.00 75.38 130 LYS A CA 1
ATOM 1057 C C . LYS A 1 130 ? -8.084 -10.940 -7.823 1.00 75.38 130 LYS A C 1
ATOM 1059 O O . LYS A 1 130 ? -7.321 -11.554 -8.570 1.00 75.38 130 LYS A O 1
ATOM 1064 N N . LEU A 1 131 ? -7.814 -9.723 -7.348 1.00 74.44 131 LEU A N 1
ATOM 1065 C CA . LEU A 1 131 ? -6.652 -8.921 -7.754 1.00 74.44 131 LEU A CA 1
ATOM 1066 C C . LEU A 1 131 ? -5.345 -9.372 -7.090 1.00 74.44 131 LEU A C 1
ATOM 1068 O O . LEU A 1 131 ? -4.277 -9.272 -7.693 1.00 74.44 131 LEU A O 1
ATOM 1072 N N . THR A 1 132 ? -5.420 -9.894 -5.863 1.00 78.31 132 THR A N 1
ATOM 1073 C CA . THR A 1 132 ? -4.251 -10.301 -5.076 1.00 78.31 132 THR A CA 1
ATOM 1074 C C . THR A 1 132 ? -4.446 -11.659 -4.403 1.00 78.31 132 THR A C 1
ATOM 1076 O O . THR A 1 132 ? -5.546 -12.069 -4.024 1.00 78.31 132 THR A O 1
ATOM 1079 N N . THR A 1 133 ? -3.343 -12.387 -4.252 1.00 78.62 133 THR A N 1
ATOM 1080 C CA . THR A 1 133 ? -3.252 -13.632 -3.490 1.00 78.62 133 THR A CA 1
ATOM 1081 C C . THR A 1 133 ? -2.160 -13.476 -2.443 1.00 78.62 133 THR A C 1
ATOM 1083 O O . THR A 1 133 ? -0.975 -13.420 -2.772 1.00 78.62 133 THR A O 1
ATOM 1086 N N . THR A 1 134 ? -2.562 -13.396 -1.175 1.00 78.12 134 THR A N 1
ATOM 1087 C CA . THR A 1 134 ? -1.644 -13.316 -0.034 1.00 78.12 134 THR A CA 1
ATOM 1088 C C . THR A 1 134 ? -0.847 -14.608 0.099 1.00 78.12 134 THR A C 1
ATOM 1090 O O . THR A 1 134 ? -1.430 -15.690 0.114 1.00 78.12 134 THR A O 1
ATOM 1093 N N . GLN A 1 135 ? 0.472 -14.491 0.228 1.00 73.94 135 GLN A N 1
ATOM 1094 C CA . GLN A 1 135 ? 1.364 -15.618 0.528 1.00 73.94 135 GLN A CA 1
ATOM 1095 C C . GLN A 1 135 ? 1.928 -15.528 1.948 1.00 73.94 135 GLN A C 1
ATOM 1097 O O . GLN A 1 135 ? 2.249 -16.548 2.547 1.00 73.94 135 GLN A O 1
ATOM 1102 N N . GLY A 1 136 ? 1.998 -14.318 2.507 1.00 71.12 136 GLY A N 1
ATOM 1103 C CA . GLY A 1 136 ? 2.400 -14.088 3.885 1.00 71.12 136 GLY A CA 1
ATOM 1104 C C . GLY A 1 136 ? 1.903 -12.743 4.396 1.00 71.12 136 GLY A C 1
ATOM 1105 O O . GLY A 1 136 ? 1.648 -11.812 3.626 1.00 71.12 136 GLY A O 1
ATOM 1106 N N . VAL A 1 137 ? 1.759 -12.650 5.712 1.00 71.06 137 VAL A N 1
ATOM 1107 C CA . VAL A 1 137 ? 1.398 -11.417 6.405 1.00 71.06 137 VAL A CA 1
ATOM 1108 C C . VAL A 1 137 ? 2.511 -11.115 7.392 1.00 71.06 137 VAL A C 1
ATOM 1110 O O . VAL A 1 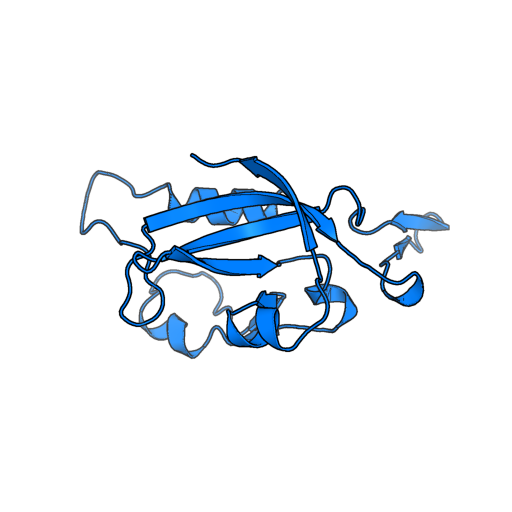137 ? 2.886 -11.973 8.186 1.00 71.06 137 VAL A O 1
ATOM 1113 N N . LEU A 1 138 ? 3.050 -9.906 7.318 1.00 60.56 138 LEU A N 1
ATOM 1114 C CA . LEU A 1 138 ? 3.845 -9.330 8.389 1.00 60.56 138 LEU A CA 1
ATOM 1115 C C . LEU A 1 138 ? 2.847 -8.601 9.290 1.00 60.56 138 LEU A C 1
ATOM 1117 O O . LEU A 1 138 ? 2.603 -7.403 9.130 1.00 60.56 138 LEU A O 1
ATOM 1121 N N . SER A 1 139 ? 2.188 -9.380 10.147 1.00 54.22 139 SER A N 1
ATOM 1122 C CA . SER A 1 139 ? 1.351 -8.868 11.229 1.00 54.22 139 SER A CA 1
ATOM 1123 C C . SER A 1 139 ? 2.246 -8.555 12.422 1.00 54.22 139 SER A C 1
ATOM 1125 O O . SER A 1 139 ? 3.183 -9.311 12.693 1.00 54.22 139 SER A O 1
ATOM 1127 N N . THR A 1 140 ? 1.961 -7.464 13.124 1.00 48.19 140 THR A N 1
ATOM 1128 C CA . THR A 1 140 ? 2.527 -7.203 14.456 1.00 48.19 140 THR A CA 1
ATOM 1129 C C . THR A 1 140 ? 1.699 -7.880 15.528 1.00 48.19 140 THR A C 1
ATOM 1131 O O . THR A 1 140 ? 0.460 -7.730 15.444 1.00 48.19 140 THR A O 1
#